Protein AF-A0A4Y8INE1-F1 (afdb_monomer_lite)

Structure (mmCIF, N/CA/C/O backbone):
data_AF-A0A4Y8INE1-F1
#
_entry.id   AF-A0A4Y8INE1-F1
#
loop_
_atom_site.group_PDB
_atom_site.id
_atom_site.type_symbol
_atom_site.label_atom_id
_atom_site.label_alt_id
_atom_site.label_comp_id
_atom_site.label_asym_id
_atom_site.label_entity_id
_atom_site.label_seq_id
_atom_site.pdbx_PDB_ins_code
_atom_site.Cartn_x
_atom_site.Cartn_y
_atom_site.Cartn_z
_atom_site.occupancy
_atom_site.B_iso_or_equiv
_atom_site.auth_seq_id
_atom_site.auth_comp_id
_atom_site.auth_asym_id
_atom_site.auth_atom_id
_atom_site.pdbx_PDB_model_num
ATOM 1 N N . MET A 1 1 ? -4.840 5.139 39.983 1.00 45.91 1 MET A N 1
ATOM 2 C CA . MET A 1 1 ? -5.182 4.193 38.899 1.00 45.91 1 MET A CA 1
ATOM 3 C C . MET A 1 1 ? -4.717 4.809 37.591 1.00 45.91 1 MET A C 1
ATOM 5 O O . MET A 1 1 ? -5.091 5.943 37.328 1.00 45.91 1 MET A O 1
ATOM 9 N N . LYS A 1 2 ? -3.845 4.135 36.833 1.00 55.62 2 LYS A N 1
ATOM 10 C CA . LYS A 1 2 ? -3.400 4.600 35.512 1.00 55.62 2 LYS A CA 1
ATOM 11 C C . LYS A 1 2 ? -4.265 3.895 34.469 1.00 55.62 2 LYS A C 1
ATOM 13 O O . LYS A 1 2 ? -4.225 2.673 34.391 1.00 55.62 2 LYS A O 1
ATOM 18 N N . VAL A 1 3 ? -5.078 4.654 33.743 1.00 55.62 3 VAL A N 1
ATOM 19 C CA . VAL A 1 3 ? -5.886 4.141 32.633 1.00 55.62 3 VAL A CA 1
ATOM 20 C C . VAL A 1 3 ? -5.054 4.318 31.370 1.00 55.62 3 VAL A C 1
ATOM 22 O O . VAL A 1 3 ? -4.788 5.446 30.967 1.00 55.62 3 VAL A O 1
ATOM 25 N N . ASN A 1 4 ? -4.598 3.214 30.783 1.00 57.50 4 ASN A N 1
ATOM 26 C CA . ASN A 1 4 ? -4.039 3.236 29.438 1.00 57.50 4 ASN A CA 1
ATOM 27 C C . ASN A 1 4 ? -5.198 3.023 28.462 1.00 57.50 4 ASN A C 1
ATOM 29 O O . ASN A 1 4 ? -5.807 1.957 28.457 1.00 57.50 4 ASN A O 1
ATOM 33 N N . ILE A 1 5 ? -5.510 4.046 27.669 1.00 63.47 5 ILE A N 1
ATOM 34 C CA . ILE A 1 5 ? -6.420 3.923 26.532 1.00 63.47 5 ILE A CA 1
ATOM 35 C C . ILE A 1 5 ? -5.565 3.458 25.356 1.00 63.47 5 ILE A C 1
ATOM 37 O O . ILE A 1 5 ? -4.725 4.214 24.872 1.00 63.47 5 ILE A O 1
ATOM 41 N N . PHE A 1 6 ? -5.741 2.207 24.945 1.00 65.19 6 PHE A N 1
ATOM 42 C CA . PHE A 1 6 ? -5.203 1.707 23.686 1.00 65.19 6 PHE A CA 1
ATOM 43 C C . PHE A 1 6 ? -6.297 1.877 22.634 1.00 65.19 6 PHE A C 1
ATOM 45 O O . PHE A 1 6 ? -7.433 1.458 22.851 1.00 65.19 6 PHE A O 1
ATOM 52 N N . ASN A 1 7 ? -5.983 2.574 21.544 1.00 64.19 7 ASN A N 1
ATOM 53 C CA . ASN A 1 7 ? -6.895 2.722 20.418 1.00 64.19 7 ASN A CA 1
ATOM 54 C C . ASN A 1 7 ? -6.825 1.414 19.616 1.00 64.19 7 ASN A C 1
ATOM 56 O O . ASN A 1 7 ? -5.955 1.263 18.767 1.00 64.19 7 ASN A O 1
ATOM 60 N N . ASP A 1 8 ? -7.648 0.437 19.988 1.00 66.12 8 ASP A N 1
ATOM 61 C CA . ASP A 1 8 ? -7.498 -0.962 19.572 1.00 66.12 8 ASP A CA 1
ATOM 62 C C . ASP A 1 8 ? -8.272 -1.322 18.300 1.00 66.12 8 ASP A C 1
ATOM 64 O O . ASP A 1 8 ? -8.762 -2.432 18.199 1.00 66.12 8 ASP A O 1
ATOM 68 N N . GLU A 1 9 ? -8.446 -0.419 17.330 1.00 62.56 9 GLU A N 1
ATOM 69 C CA . GLU A 1 9 ? -9.074 -0.816 16.061 1.00 62.56 9 GLU A CA 1
ATOM 70 C C . GLU A 1 9 ? -8.878 0.241 14.975 1.00 62.56 9 GLU A C 1
ATOM 72 O O . GLU A 1 9 ? -9.599 1.238 14.875 1.00 62.56 9 GLU A O 1
ATOM 77 N N . LEU A 1 10 ? -7.911 -0.001 14.095 1.00 73.88 10 LEU A N 1
ATOM 78 C CA . LEU A 1 10 ? -7.946 0.582 12.764 1.00 73.88 10 LEU A CA 1
ATOM 79 C C . LEU A 1 10 ? -9.160 -0.011 12.024 1.00 73.88 10 LEU A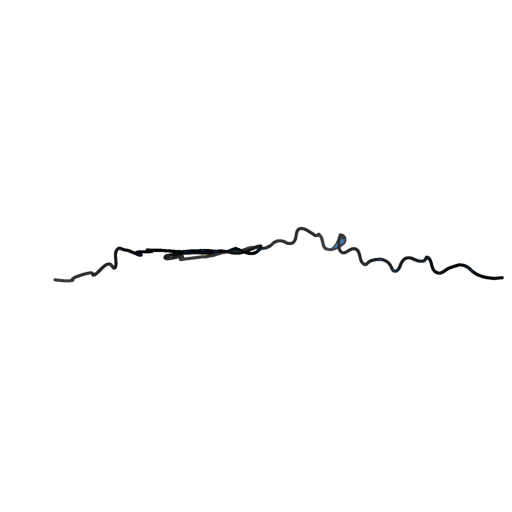 C 1
ATOM 81 O O . LEU A 1 10 ? -9.059 -1.048 11.373 1.00 73.88 10 LEU A O 1
ATOM 85 N N . ASN A 1 11 ? -10.326 0.621 12.162 1.00 82.56 11 ASN A N 1
ATOM 86 C CA . ASN A 1 11 ? -11.545 0.181 11.492 1.00 82.56 11 ASN A CA 1
ATOM 87 C C . ASN A 1 11 ? -11.617 0.775 10.083 1.00 82.56 11 ASN A C 1
ATOM 89 O O . ASN A 1 11 ? -11.906 1.957 9.882 1.00 82.56 11 ASN A O 1
ATOM 93 N N . VAL A 1 12 ? -11.338 -0.074 9.105 1.00 82.31 12 VAL A N 1
ATOM 94 C CA . VAL A 1 12 ? -11.276 0.281 7.693 1.00 82.31 12 VAL A CA 1
ATOM 95 C C . VAL A 1 12 ? -12.516 -0.289 7.022 1.00 82.31 12 VAL A C 1
ATOM 97 O O . VAL A 1 12 ? -12.587 -1.469 6.703 1.00 82.31 12 VAL A O 1
ATOM 100 N N . ASN A 1 13 ? -13.523 0.565 6.871 1.00 86.44 13 ASN A N 1
ATOM 101 C CA . ASN A 1 13 ? -14.862 0.160 6.450 1.00 86.44 13 ASN A CA 1
ATOM 102 C C . ASN A 1 13 ? -14.945 -0.136 4.943 1.00 86.44 13 ASN A C 1
ATOM 104 O O . ASN A 1 13 ? -15.446 -1.175 4.527 1.00 86.44 13 ASN A O 1
ATOM 108 N N . TYR A 1 14 ? -14.434 0.767 4.110 1.00 92.25 14 TYR A N 1
ATOM 109 C CA . TYR A 1 14 ? -14.466 0.594 2.664 1.00 92.25 14 TYR A CA 1
ATOM 110 C C . TYR A 1 14 ? -13.245 1.230 2.023 1.00 92.25 14 TYR A C 1
ATOM 112 O O . TYR A 1 14 ? -12.878 2.358 2.359 1.00 92.25 14 TYR A O 1
ATOM 120 N N . ILE A 1 15 ? -12.637 0.496 1.095 1.00 90.62 15 ILE A N 1
ATOM 121 C CA . ILE A 1 15 ? -11.554 0.979 0.250 1.00 90.62 15 ILE A CA 1
ATOM 122 C C . ILE A 1 15 ? -11.809 0.491 -1.163 1.00 90.62 15 ILE A C 1
ATOM 124 O O . ILE A 1 15 ? -12.036 -0.696 -1.387 1.00 90.62 15 ILE A O 1
ATOM 128 N N . GLU A 1 16 ? -11.678 1.408 -2.106 1.00 95.00 16 GLU A N 1
ATOM 129 C CA . GLU A 1 16 ? -11.712 1.129 -3.530 1.00 95.00 16 GLU A CA 1
ATOM 130 C C . GLU A 1 16 ? -10.432 1.678 -4.154 1.00 95.00 16 GLU A C 1
ATOM 132 O O . GLU A 1 16 ? -10.056 2.826 -3.913 1.00 95.00 16 GLU A O 1
ATOM 137 N N . VAL A 1 17 ? -9.725 0.822 -4.894 1.00 92.75 17 VAL A N 1
ATOM 138 C CA . VAL A 1 17 ? -8.495 1.175 -5.609 1.00 92.75 17 VAL A CA 1
ATOM 139 C C . VAL A 1 17 ? -8.700 0.830 -7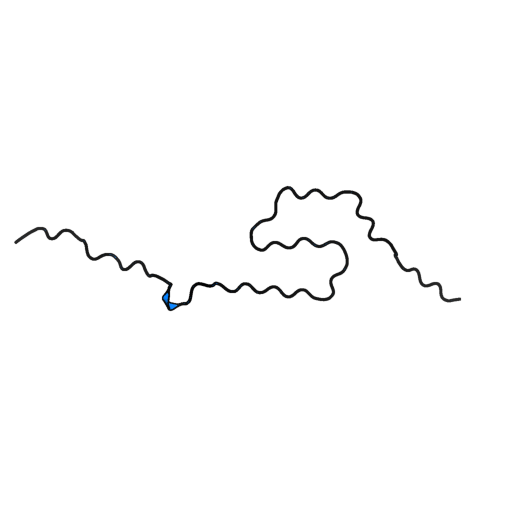.078 1.00 92.75 17 VAL A C 1
ATOM 141 O O . VAL A 1 17 ? -8.624 -0.335 -7.462 1.00 92.75 17 VAL A O 1
ATOM 144 N N . ASP A 1 18 ? -8.934 1.855 -7.894 1.00 93.19 18 ASP A N 1
ATOM 145 C CA . ASP A 1 18 ? -9.235 1.714 -9.327 1.00 93.19 18 ASP A CA 1
ATOM 146 C C . ASP A 1 18 ? -8.014 1.326 -10.177 1.00 93.19 18 ASP A C 1
ATOM 148 O O . ASP A 1 18 ? -8.137 0.884 -11.320 1.00 93.19 18 ASP A O 1
ATOM 152 N N . GLY A 1 19 ? -6.811 1.480 -9.626 1.00 89.19 19 GLY A N 1
ATOM 153 C CA . GLY A 1 19 ? -5.576 1.066 -10.272 1.00 89.19 19 GLY A CA 1
ATOM 154 C C . GLY A 1 19 ? -4.344 1.434 -9.459 1.00 89.19 19 GLY A C 1
ATOM 155 O O . GLY A 1 19 ? -4.319 2.429 -8.738 1.00 89.19 19 GLY A O 1
ATOM 156 N N . VAL A 1 20 ? -3.295 0.631 -9.610 1.00 85.94 20 VAL A N 1
ATOM 157 C CA . VAL A 1 20 ? -1.950 0.928 -9.109 1.00 85.94 20 VAL A CA 1
ATOM 158 C C . VAL A 1 20 ? -0.984 0.949 -10.289 1.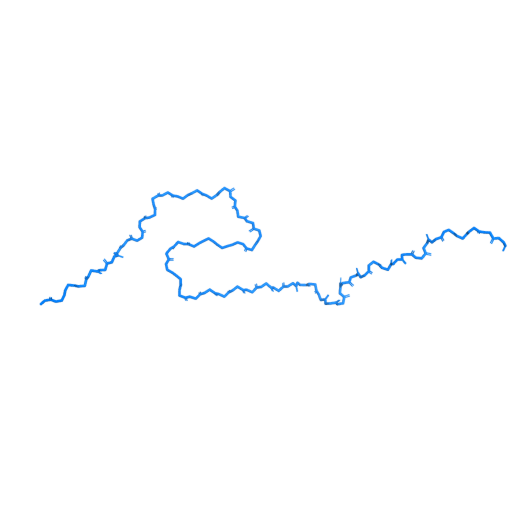00 85.94 20 VAL A C 1
ATOM 160 O O . VAL A 1 20 ? -1.106 0.140 -11.210 1.00 85.94 20 VAL A O 1
ATOM 163 N N . SER A 1 21 ? -0.043 1.892 -10.299 1.00 87.12 21 SER A N 1
ATOM 164 C CA . SER A 1 21 ? 0.987 1.965 -11.341 1.00 87.12 21 SER A CA 1
ATOM 165 C C . SER A 1 21 ? 2.182 1.067 -10.999 1.00 87.12 21 SER A C 1
ATOM 167 O O . SER A 1 21 ? 2.278 0.513 -9.899 1.00 87.12 21 SER A O 1
ATOM 169 N N . THR A 1 22 ? 3.131 0.930 -11.927 1.00 83.06 22 THR A N 1
ATOM 170 C CA . THR A 1 22 ? 4.400 0.234 -11.668 1.00 83.06 22 THR A CA 1
ATOM 171 C C . THR A 1 22 ? 5.145 0.877 -10.495 1.00 83.06 22 THR A C 1
ATOM 173 O O . THR A 1 22 ? 5.298 2.096 -10.467 1.00 83.06 22 THR A O 1
ATOM 176 N N . SER A 1 23 ? 5.640 0.058 -9.563 1.00 82.38 23 SER A N 1
ATOM 177 C CA . SER A 1 23 ? 6.327 0.497 -8.333 1.00 82.38 23 SER A CA 1
ATOM 178 C C . SER A 1 23 ? 5.443 1.263 -7.337 1.00 82.38 23 SER A C 1
ATOM 180 O O . SER A 1 23 ? 5.893 2.229 -6.725 1.00 82.38 23 SER A O 1
ATOM 182 N N . SER A 1 24 ? 4.195 0.829 -7.150 1.00 88.50 24 SER A N 1
ATOM 183 C CA . SER A 1 24 ? 3.276 1.406 -6.157 1.00 88.50 24 SER A CA 1
ATOM 184 C C . SER A 1 24 ? 3.152 0.544 -4.900 1.00 88.50 24 SER A C 1
ATOM 186 O O . SER A 1 24 ? 3.191 -0.683 -4.971 1.00 88.50 24 SER A O 1
ATOM 188 N N . LEU A 1 25 ? 2.951 1.196 -3.753 1.00 89.25 25 LEU A N 1
ATOM 189 C CA . LEU A 1 25 ? 2.711 0.561 -2.459 1.00 89.25 25 LEU A CA 1
ATOM 190 C C . LEU A 1 25 ? 1.541 1.274 -1.773 1.00 89.25 25 LEU A C 1
ATOM 192 O O . LEU A 1 25 ? 1.578 2.489 -1.596 1.00 89.25 25 LEU A O 1
ATOM 196 N N . PHE A 1 26 ? 0.509 0.524 -1.398 1.00 90.56 26 PHE A N 1
ATOM 197 C CA . PHE A 1 26 ? -0.653 1.040 -0.679 1.00 90.56 26 PHE A CA 1
ATOM 198 C C . PHE A 1 26 ? -0.734 0.349 0.681 1.00 90.56 26 PHE A C 1
ATOM 200 O O . PHE A 1 26 ? -0.787 -0.879 0.737 1.00 90.56 26 PHE A O 1
ATOM 207 N N . ILE A 1 27 ? -0.683 1.126 1.768 1.00 90.44 27 ILE A N 1
ATOM 208 C CA . ILE A 1 27 ? -0.599 0.591 3.131 1.00 90.44 27 ILE A CA 1
ATOM 209 C C . ILE A 1 27 ? -1.625 1.251 4.037 1.00 90.44 27 ILE A C 1
ATOM 211 O O . ILE A 1 27 ? -1.865 2.454 3.956 1.00 90.44 27 ILE A O 1
ATOM 215 N N . ILE A 1 28 ? -2.191 0.435 4.921 1.00 88.31 28 ILE A N 1
ATOM 216 C CA . ILE A 1 28 ? -3.194 0.802 5.908 1.00 88.31 28 ILE A CA 1
ATOM 217 C C . ILE A 1 28 ? -2.736 0.259 7.255 1.00 88.31 28 ILE A C 1
ATOM 219 O O . ILE A 1 28 ? -2.492 -0.938 7.392 1.00 88.31 28 ILE A O 1
ATOM 223 N N . GLY A 1 29 ? -2.630 1.150 8.233 1.00 86.44 29 GLY A N 1
ATOM 224 C CA . GLY A 1 29 ? -2.080 0.849 9.549 1.00 86.44 29 GLY A CA 1
ATOM 225 C C . GLY A 1 29 ? -0.621 1.257 9.666 1.00 86.44 29 GLY A C 1
ATOM 226 O O . GLY A 1 29 ? -0.100 2.003 8.834 1.00 86.44 29 GLY A O 1
ATOM 227 N N . ASP A 1 30 ? 0.016 0.788 10.731 1.00 84.12 30 ASP A N 1
ATOM 228 C CA . ASP A 1 30 ? 1.334 1.270 11.114 1.00 84.12 30 ASP A CA 1
ATOM 229 C C . ASP A 1 30 ? 2.440 0.536 10.361 1.00 84.12 30 ASP A C 1
ATOM 231 O O . ASP A 1 30 ? 2.431 -0.687 10.207 1.00 84.12 30 ASP A O 1
ATOM 235 N N . VAL A 1 31 ? 3.436 1.304 9.923 1.00 85.88 31 VAL A N 1
ATOM 236 C CA . VAL A 1 31 ? 4.675 0.764 9.376 1.00 85.88 31 VAL A CA 1
ATOM 237 C C . VAL A 1 31 ? 5.852 1.474 10.009 1.00 85.88 31 VAL A C 1
ATOM 239 O O . VAL A 1 31 ? 6.026 2.677 9.841 1.00 85.88 31 VAL A O 1
ATOM 242 N N . GLU A 1 32 ? 6.684 0.713 10.714 1.00 87.75 32 GLU A N 1
ATOM 243 C CA . GLU A 1 32 ? 7.859 1.258 11.397 1.00 87.75 32 GLU A CA 1
ATOM 244 C C . GLU A 1 32 ? 8.990 1.591 10.417 1.00 87.75 32 GLU A C 1
ATOM 246 O O . GLU A 1 32 ? 9.646 2.621 10.546 1.00 87.75 32 GLU A O 1
ATOM 251 N N . HIS A 1 33 ? 9.204 0.746 9.404 1.00 89.44 33 HIS A N 1
ATOM 252 C CA . HIS A 1 33 ? 10.242 0.948 8.398 1.00 89.44 33 HIS A CA 1
ATOM 253 C C . HIS A 1 33 ? 9.816 0.427 7.023 1.00 89.44 33 HIS A C 1
ATOM 255 O O . HIS A 1 33 ? 9.361 -0.706 6.882 1.00 89.44 33 HIS A O 1
ATOM 261 N N . LEU A 1 34 ? 10.043 1.246 5.991 1.00 89.69 34 LEU A N 1
ATOM 262 C CA . LEU A 1 34 ? 9.917 0.871 4.583 1.00 89.69 34 LEU A CA 1
ATOM 263 C C . LEU A 1 34 ? 11.250 1.084 3.880 1.00 89.69 34 LEU A C 1
ATOM 265 O O . LEU A 1 34 ? 11.805 2.181 3.910 1.00 89.69 34 LEU A O 1
ATOM 269 N N . GLN A 1 35 ? 11.737 0.049 3.203 1.00 88.69 35 GLN A N 1
ATOM 270 C CA . GLN A 1 35 ? 12.893 0.148 2.325 1.00 88.69 35 GLN A CA 1
ATOM 271 C C . GLN A 1 35 ? 12.490 -0.315 0.930 1.00 88.69 35 GLN A C 1
ATOM 273 O O . GLN A 1 35 ? 12.150 -1.476 0.723 1.00 88.69 35 GLN A O 1
ATOM 278 N N . LEU A 1 36 ? 12.526 0.612 -0.025 1.00 84.88 36 LEU A N 1
ATOM 279 C CA . LEU A 1 36 ? 12.258 0.336 -1.429 1.00 84.88 36 LEU A CA 1
ATOM 280 C C . LEU A 1 36 ? 13.568 0.461 -2.201 1.00 84.88 36 LEU A C 1
ATOM 282 O O . LEU A 1 36 ? 14.290 1.447 -2.064 1.00 84.88 36 LEU A O 1
ATOM 286 N N . ALA A 1 37 ? 13.869 -0.541 -3.016 1.00 80.56 37 ALA A N 1
ATOM 287 C CA . ALA A 1 37 ? 15.005 -0.528 -3.919 1.00 80.56 37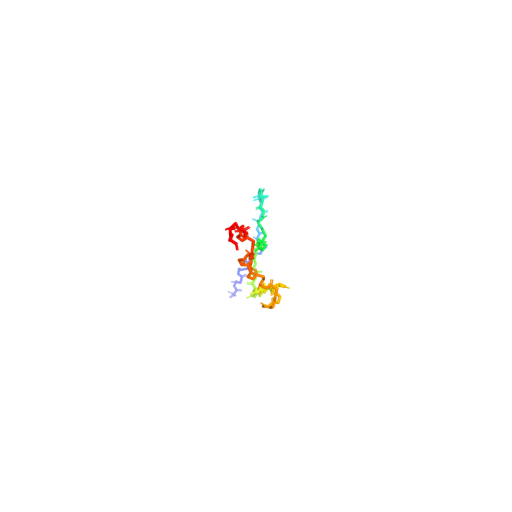 ALA A CA 1
ATOM 288 C C . ALA A 1 37 ? 14.491 -0.762 -5.337 1.00 80.56 37 ALA A C 1
ATOM 290 O O . ALA A 1 37 ? 13.767 -1.721 -5.591 1.00 80.56 37 ALA A O 1
ATOM 291 N N . SER A 1 38 ? 14.880 0.112 -6.256 1.00 76.06 38 SER A N 1
ATOM 292 C CA . SER A 1 38 ? 14.714 -0.113 -7.686 1.00 76.06 38 SER A CA 1
ATOM 293 C C . SER A 1 38 ? 16.103 -0.302 -8.271 1.00 76.06 38 SER A C 1
ATOM 295 O O . SER A 1 38 ? 16.957 0.579 -8.151 1.00 76.06 38 SER A O 1
ATOM 297 N N . ARG A 1 39 ? 16.356 -1.475 -8.851 1.00 73.94 39 ARG A N 1
ATOM 298 C CA . ARG A 1 39 ? 17.575 -1.741 -9.609 1.00 73.94 39 ARG A CA 1
ATOM 299 C C . ARG A 1 39 ? 17.184 -1.803 -11.072 1.00 73.94 39 ARG A C 1
ATOM 301 O O . ARG A 1 39 ? 16.450 -2.694 -11.480 1.00 73.94 39 ARG A O 1
ATOM 308 N N . PHE A 1 40 ? 17.656 -0.831 -11.839 1.00 67.62 40 PHE A N 1
ATOM 309 C CA . PHE A 1 40 ? 17.558 -0.890 -13.287 1.00 67.62 40 PHE A CA 1
ATOM 310 C C . PHE A 1 40 ? 18.485 -2.015 -13.766 1.00 67.62 40 PHE A C 1
ATOM 312 O O . PHE A 1 40 ? 19.666 -2.020 -13.416 1.00 67.62 40 PHE A O 1
ATOM 319 N N . ASP A 1 41 ? 17.943 -2.992 -14.493 1.00 69.88 41 ASP A N 1
ATOM 320 C CA . ASP A 1 41 ? 18.681 -4.192 -14.928 1.00 69.88 41 ASP A CA 1
ATOM 321 C C . ASP A 1 41 ? 19.433 -3.974 -16.251 1.00 69.88 41 ASP A C 1
ATOM 323 O O . ASP A 1 41 ? 19.971 -4.903 -16.838 1.00 69.88 41 ASP A O 1
ATOM 327 N N . THR A 1 42 ? 19.456 -2.736 -16.750 1.00 72.31 42 THR A N 1
ATOM 328 C CA . THR A 1 42 ? 20.237 -2.347 -17.925 1.00 72.31 42 THR A CA 1
ATOM 329 C C . THR A 1 42 ? 21.649 -2.013 -17.446 1.00 72.31 42 THR A C 1
ATOM 331 O O . THR A 1 42 ? 21.852 -0.937 -16.870 1.00 72.31 42 THR A O 1
ATOM 334 N N . PRO A 1 43 ? 22.635 -2.914 -17.619 1.00 69.62 43 PRO A N 1
ATOM 335 C CA . PRO A 1 43 ? 24.031 -2.569 -17.394 1.00 69.62 43 PRO A CA 1
ATOM 336 C C . PRO A 1 43 ? 24.400 -1.320 -18.220 1.00 69.62 43 PRO A C 1
ATOM 338 O O . PRO A 1 43 ? 23.860 -1.150 -19.319 1.00 69.62 43 PRO A O 1
ATOM 341 N N . PRO A 1 44 ? 25.283 -0.427 -17.736 1.00 62.19 44 PRO A N 1
ATOM 342 C CA . PRO A 1 44 ? 25.662 0.802 -18.446 1.00 62.19 44 PRO A CA 1
ATOM 343 C C . PRO A 1 44 ? 26.170 0.548 -19.877 1.00 62.19 44 PRO A C 1
ATOM 345 O O . PRO A 1 44 ? 26.024 1.406 -20.743 1.00 62.19 44 PRO A O 1
ATOM 348 N N . GLU A 1 45 ? 26.683 -0.652 -20.154 1.00 63.19 45 GLU A N 1
ATOM 349 C CA . GLU A 1 45 ? 27.123 -1.115 -21.474 1.00 63.19 45 GLU A CA 1
ATOM 350 C C . GLU A 1 45 ? 25.970 -1.382 -22.461 1.00 63.19 45 GLU A C 1
ATOM 352 O O . GLU A 1 45 ? 26.192 -1.449 -23.667 1.00 63.19 45 GLU A O 1
ATOM 357 N N . SER A 1 46 ? 24.738 -1.536 -21.969 1.00 60.28 46 SER A N 1
ATOM 358 C CA . SER A 1 46 ? 23.527 -1.744 -22.779 1.00 60.28 46 SER A CA 1
ATOM 359 C C . SER A 1 46 ? 22.742 -0.456 -23.053 1.00 60.28 46 SER A C 1
ATOM 361 O O . SER A 1 46 ? 21.697 -0.503 -23.705 1.00 60.28 46 SER A O 1
ATOM 363 N N . TYR A 1 47 ? 23.272 0.707 -22.641 1.00 57.78 47 TYR A N 1
ATOM 364 C CA . TYR A 1 47 ? 22.895 1.990 -23.234 1.00 57.78 47 TYR A CA 1
ATOM 365 C C . TYR A 1 47 ? 23.414 2.004 -24.674 1.00 57.78 47 TYR A C 1
ATOM 367 O O . TYR A 1 47 ? 24.515 2.469 -24.975 1.00 57.78 47 TYR A O 1
ATOM 375 N N . VAL A 1 48 ? 22.620 1.424 -25.573 1.00 59.94 48 VAL A N 1
ATOM 376 C CA . VAL A 1 48 ? 22.818 1.566 -27.008 1.00 59.94 48 VAL A CA 1
ATOM 377 C C . VAL A 1 48 ? 22.554 3.036 -27.300 1.00 59.94 48 VAL A C 1
ATOM 379 O O . VAL A 1 48 ? 21.417 3.450 -27.507 1.00 59.94 48 VAL A O 1
ATOM 382 N N . PHE A 1 49 ? 23.614 3.848 -27.299 1.00 58.97 49 PHE A N 1
ATOM 383 C CA . PHE A 1 49 ? 23.635 4.993 -28.191 1.00 58.97 49 PHE A CA 1
ATOM 384 C C . PHE A 1 49 ? 23.264 4.410 -29.546 1.00 58.97 49 PHE A C 1
ATOM 386 O O . PHE A 1 49 ? 23.997 3.563 -30.065 1.00 58.97 49 PHE A O 1
ATOM 393 N N . GLU A 1 50 ? 22.097 4.776 -30.073 1.00 54.81 50 GLU A N 1
ATOM 394 C CA . GLU A 1 50 ? 21.839 4.577 -31.485 1.00 54.81 50 GLU A CA 1
ATOM 395 C C . GLU A 1 50 ? 22.995 5.271 -32.194 1.00 54.81 50 GLU A C 1
ATOM 397 O O . GLU A 1 50 ? 23.070 6.498 -32.278 1.00 54.81 50 GLU A O 1
ATOM 402 N N . ASN A 1 51 ? 23.979 4.468 -32.598 1.00 55.34 51 ASN A N 1
ATOM 403 C CA . ASN A 1 51 ? 24.997 4.884 -33.526 1.00 55.34 51 ASN A CA 1
ATOM 404 C C . ASN A 1 51 ? 24.212 5.477 -34.685 1.00 55.34 51 ASN A C 1
ATOM 406 O O . ASN A 1 51 ? 23.440 4.755 -35.318 1.00 55.34 51 ASN A O 1
ATOM 410 N N . VAL A 1 52 ? 24.364 6.783 -34.913 1.00 55.34 52 VAL A N 1
ATOM 411 C CA . VAL A 1 52 ? 23.910 7.442 -36.133 1.00 55.34 52 VAL A CA 1
ATOM 412 C C . VAL A 1 52 ? 24.423 6.578 -37.278 1.00 55.34 52 VAL A C 1
ATOM 414 O O . VAL A 1 52 ? 25.622 6.495 -37.542 1.00 55.34 52 VAL A O 1
ATOM 417 N N . PHE A 1 53 ? 23.500 5.809 -37.839 1.00 49.06 53 PHE A N 1
ATOM 418 C CA . PHE A 1 53 ? 23.761 4.736 -38.778 1.00 49.06 53 PHE A CA 1
ATOM 419 C C . PHE A 1 53 ? 24.423 5.360 -40.017 1.00 49.06 53 PHE A C 1
ATOM 421 O O . PHE A 1 53 ? 23.900 6.352 -40.531 1.00 49.06 53 PHE A O 1
ATOM 428 N N . PRO A 1 54 ? 25.553 4.845 -40.536 1.00 56.91 54 PRO A N 1
ATOM 429 C CA . PRO A 1 54 ? 26.318 5.530 -41.574 1.00 56.91 54 PRO A CA 1
ATOM 430 C C . PRO A 1 54 ? 25.752 5.269 -42.980 1.00 56.91 54 PRO A C 1
ATOM 432 O O . PRO A 1 54 ? 26.510 5.158 -43.938 1.00 56.91 54 PRO A O 1
ATOM 435 N N . PHE A 1 55 ? 24.430 5.166 -43.141 1.00 52.16 55 PHE A N 1
ATOM 436 C CA . PHE A 1 55 ? 23.805 5.099 -44.464 1.00 52.16 55 PHE A CA 1
ATOM 437 C C . PHE A 1 55 ? 23.229 6.463 -44.846 1.00 52.16 55 PHE A C 1
ATOM 439 O O . PHE A 1 55 ? 22.024 6.646 -44.9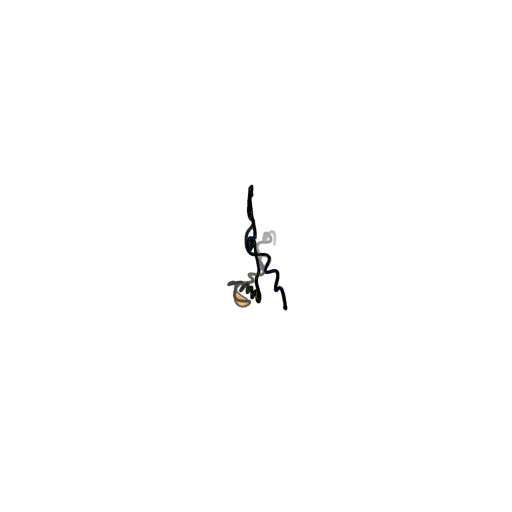85 1.00 52.16 55 PHE A O 1
ATOM 446 N N . GLY A 1 56 ? 24.130 7.427 -45.043 1.00 63.09 56 GLY A N 1
ATOM 447 C CA . GLY A 1 56 ? 23.896 8.479 -46.029 1.00 63.09 56 GLY A CA 1
ATOM 448 C C . GLY A 1 56 ? 24.107 7.893 -47.435 1.00 63.09 56 GLY A C 1
ATOM 449 O O . GLY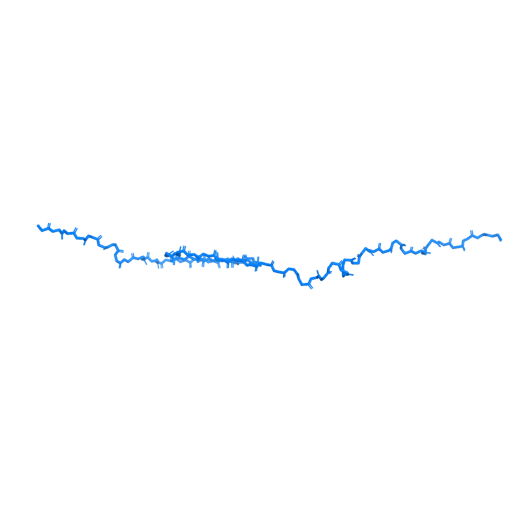 A 1 56 ? 24.993 7.051 -47.603 1.00 63.09 56 GLY A O 1
ATOM 450 N N . PRO A 1 57 ? 23.302 8.265 -48.446 1.00 54.44 57 PRO A N 1
ATOM 451 C CA . PRO A 1 57 ? 23.417 7.682 -49.779 1.00 54.44 57 PRO A CA 1
ATOM 452 C C . PRO A 1 57 ? 24.767 8.046 -50.409 1.00 54.44 57 PRO A C 1
ATOM 454 O O . PRO A 1 57 ? 25.126 9.220 -50.481 1.00 54.44 57 PRO A O 1
ATOM 457 N N . VAL A 1 58 ? 25.503 7.049 -50.912 1.00 60.50 58 VAL A N 1
ATOM 458 C CA . VAL A 1 58 ? 26.664 7.296 -51.780 1.00 60.50 58 VAL A CA 1
ATOM 459 C C . VAL A 1 58 ? 26.139 7.610 -53.174 1.00 60.50 58 VAL A C 1
ATOM 461 O O . VAL A 1 58 ? 25.882 6.722 -53.985 1.00 60.50 58 VAL A O 1
ATOM 464 N N . SER A 1 59 ? 25.944 8.897 -53.434 1.00 58.25 59 SER A N 1
ATOM 465 C CA . SER A 1 59 ? 25.707 9.443 -54.764 1.00 58.25 59 SER A CA 1
ATOM 466 C C . SER A 1 59 ? 26.925 10.247 -55.221 1.00 58.25 59 SER A C 1
ATOM 468 O O . SER A 1 59 ? 27.163 11.336 -54.702 1.00 58.25 59 SER A O 1
ATOM 470 N N . GLY A 1 60 ? 27.619 9.745 -56.245 1.00 47.94 60 GLY A N 1
ATOM 471 C CA . GLY A 1 60 ? 28.310 10.577 -57.234 1.00 47.94 60 GLY A CA 1
ATOM 472 C C . GLY A 1 60 ? 29.834 10.450 -57.298 1.00 47.94 60 GLY A C 1
ATOM 473 O O . GLY A 1 60 ? 30.509 10.668 -56.297 1.00 47.94 60 GLY A O 1
ATOM 474 N N . GLY A 1 61 ? 30.336 10.220 -58.521 1.00 38.88 61 GLY A N 1
ATOM 475 C CA . GLY A 1 61 ? 31.695 10.564 -58.962 1.00 38.88 61 GLY A CA 1
ATOM 476 C C . GLY A 1 61 ? 32.614 9.390 -59.220 1.00 38.88 61 GLY A C 1
ATOM 477 O O . GLY A 1 61 ? 33.395 9.080 -58.300 1.00 38.88 61 GLY A O 1
#

InterPro domains:
  IPR060762 Putative spore germination protein GerPD [PF27777] (1-57)

Organism: NCBI:txid94137

Sequence (61 aa):
MKVNIFNDELNVNYIEVDGVSTSSLFIIGDVEHLQLASRFDTPPESYVFENVFPFGPVSGG

Foldseek 3Di:
DDDDDDPPDPDDPDDDDPDDDPPDDDDGDDDPDDDDDDDDPQDPVNPPPVPPDPPDDPDDD

pLDDT: mean 72.39, std 15.14, range [38.88, 95.0]

Secondary structure (DSSP, 8-state):
---------------------TT-----S--S-----------GGG---------------

Radius of gyration: 27.93 Å; chains: 1; bounding box: 47×15×98 Å